Protein AF-A0A3D2S863-F1 (afdb_monomer_lite)

Foldseek 3Di:
DDQVVQKDKDKDKDKDADQPDPQQNPDPWFIKIWIWIKIWGWPDDDQFKTWIKIKTKTKMKTWGWHAPPVRWIKIWIKMDIKIKIKTKMWGHPDNFKTKIKMKIWMKTKIWTDFIDTNNHTDDDVPPTDIDIDIDIDIDIGMGGDDD

Sequence (147 aa):
MGVLEMLSIGVSGSFGNYYEDPLYVGKSGSIYYSAAGDVRFYLANYPYFNWYVGGLLGLSTLSLSNDDDKGRAVEILYRGPYMGITNGLHWYFSSSFGVNFALVFSNMQFRLDNYTIDGDIQSTPGLSSSVNGMGVHVRFGVSYKLY

Secondary structure (DSSP, 8-state):
--GGGGEEEEEEEEEEE--S-TTTTTSTT-EEEEEEEEEEEEEEEETTEEEEEEEEEEEEEEEEEEE-TTS-EEEEEEEEEEEEEEEEEEEESSSSEEEEEEEEEEEEEEEEEEEEETTEEPP-TT---EEEEEEEEEEEEEEE---

Radius of gyration: 19.32 Å; chains: 1; bounding box: 39×25×58 Å

pLDDT: mean 86.69, std 11.96, range [49.88, 97.94]

Structure (mmCIF, N/CA/C/O backbone):
data_AF-A0A3D2S863-F1
#
_entry.id   AF-A0A3D2S863-F1
#
loop_
_atom_site.group_PDB
_atom_site.id
_atom_site.type_symbol
_atom_site.label_atom_id
_atom_site.label_alt_id
_atom_site.label_comp_id
_atom_site.label_asym_id
_atom_site.label_entity_id
_atom_site.label_seq_id
_atom_site.pdbx_PDB_ins_code
_atom_site.Cartn_x
_atom_site.Cartn_y
_atom_site.Cartn_z
_atom_site.occupancy
_atom_site.B_iso_or_equiv
_atom_site.auth_seq_id
_atom_site.auth_comp_id
_atom_site.auth_asym_id
_atom_site.auth_atom_id
_atom_site.pdbx_PDB_model_num
ATOM 1 N N . MET A 1 1 ? -12.484 7.269 28.392 1.00 59.19 1 MET A N 1
ATOM 2 C CA . MET A 1 1 ? -11.756 6.878 27.177 1.00 59.19 1 MET A CA 1
ATOM 3 C C . MET A 1 1 ? -10.853 8.036 26.795 1.00 59.19 1 MET A C 1
ATOM 5 O O . MET A 1 1 ? -11.364 9.133 26.592 1.00 59.19 1 MET A O 1
ATOM 9 N N . GLY A 1 2 ? -9.539 7.854 26.858 1.00 74.62 2 GLY A N 1
ATOM 10 C CA . GLY A 1 2 ? -8.566 8.911 26.562 1.00 74.62 2 GLY A CA 1
ATOM 11 C C . GLY A 1 2 ? -8.335 9.067 25.058 1.00 74.62 2 GLY A C 1
ATOM 12 O O . GLY A 1 2 ? -8.459 8.101 24.315 1.00 74.62 2 GLY A O 1
ATOM 13 N N . VAL A 1 3 ? -7.941 10.260 24.596 1.00 74.19 3 VAL A N 1
ATOM 14 C CA . VAL A 1 3 ? -7.611 10.509 23.172 1.00 74.19 3 VAL A CA 1
ATOM 15 C C . VAL A 1 3 ? -6.505 9.568 22.670 1.00 74.19 3 VAL A C 1
ATOM 17 O O . VAL A 1 3 ? -6.534 9.124 21.527 1.00 74.19 3 VAL A O 1
ATOM 20 N N . LEU A 1 4 ? -5.559 9.201 23.540 1.00 80.44 4 LEU A N 1
ATOM 21 C CA . LEU A 1 4 ? -4.485 8.260 23.209 1.00 80.44 4 LEU A CA 1
ATOM 22 C C . LEU A 1 4 ? -4.988 6.827 22.969 1.00 80.44 4 LEU A C 1
ATOM 24 O O . LEU A 1 4 ? -4.391 6.110 22.178 1.00 80.44 4 LEU A O 1
ATOM 28 N N . GLU A 1 5 ? -6.110 6.424 23.573 1.00 84.25 5 GLU A N 1
ATOM 29 C CA . GLU A 1 5 ? -6.737 5.109 23.335 1.00 84.25 5 GLU A CA 1
ATOM 30 C C . GLU A 1 5 ? -7.438 5.040 21.967 1.00 84.25 5 GLU A C 1
ATOM 32 O O . GLU A 1 5 ? -7.866 3.972 21.526 1.00 84.25 5 GLU A O 1
ATOM 37 N N . MET A 1 6 ? -7.582 6.186 21.296 1.00 91.00 6 MET A N 1
ATOM 38 C CA . MET A 1 6 ? -8.148 6.305 19.954 1.00 91.00 6 MET A CA 1
ATOM 39 C C . MET A 1 6 ? -7.074 6.398 18.870 1.00 91.00 6 MET A C 1
ATOM 41 O O . MET A 1 6 ? -7.423 6.367 17.694 1.00 91.00 6 MET A O 1
ATOM 45 N N . LEU A 1 7 ? -5.790 6.486 19.226 1.00 94.06 7 LEU A N 1
ATOM 46 C CA . LEU A 1 7 ? -4.693 6.558 18.267 1.00 94.06 7 LEU A CA 1
ATOM 47 C C . LEU A 1 7 ? -3.990 5.202 18.153 1.00 94.06 7 LEU A C 1
ATOM 49 O O . LEU A 1 7 ? -3.669 4.562 19.150 1.00 94.06 7 LEU A O 1
ATOM 53 N N . SER A 1 8 ? -3.711 4.773 16.927 1.00 93.88 8 SER A N 1
ATOM 54 C CA . SER A 1 8 ? -2.896 3.593 16.645 1.00 93.88 8 SER A CA 1
ATOM 55 C C . SER A 1 8 ? -1.907 3.899 15.534 1.00 93.88 8 SER A C 1
ATOM 57 O O . SER A 1 8 ? -2.218 4.621 14.591 1.00 93.88 8 SER A O 1
ATOM 59 N N . ILE A 1 9 ? -0.701 3.356 15.669 1.00 95.19 9 ILE A N 1
ATOM 60 C CA . ILE A 1 9 ? 0.353 3.438 14.665 1.00 95.19 9 ILE A CA 1
ATOM 61 C C . ILE A 1 9 ? 0.724 2.007 14.292 1.00 95.19 9 ILE A C 1
ATOM 63 O O . ILE A 1 9 ? 0.801 1.132 15.156 1.00 95.19 9 ILE A O 1
ATOM 67 N N . GLY A 1 10 ? 0.942 1.766 13.010 1.00 93.69 10 GLY A N 1
ATOM 68 C CA . GLY A 1 10 ? 1.345 0.475 12.488 1.00 93.69 10 GLY A CA 1
ATOM 69 C C . GLY A 1 10 ? 2.081 0.601 11.166 1.00 93.69 10 GLY A C 1
ATOM 70 O O . GLY A 1 10 ? 2.477 1.684 10.734 1.00 93.69 10 GLY A O 1
ATOM 71 N N . VAL A 1 11 ? 2.249 -0.544 10.521 1.00 94.19 11 VAL A N 1
ATOM 72 C CA . VAL A 1 11 ? 2.818 -0.660 9.182 1.00 94.19 11 VAL A CA 1
ATOM 73 C C . VAL A 1 11 ? 1.824 -1.383 8.287 1.00 94.19 11 VAL A C 1
ATOM 75 O O . VAL A 1 11 ? 1.070 -2.249 8.733 1.00 94.19 11 VAL A O 1
ATOM 78 N N . SER A 1 12 ? 1.810 -1.012 7.018 1.00 91.94 12 SER A N 1
ATOM 79 C CA . SER A 1 12 ? 0.983 -1.619 5.988 1.00 91.94 12 SER A CA 1
ATOM 80 C C . SER A 1 12 ? 1.850 -1.980 4.792 1.00 91.94 12 SER A C 1
ATOM 82 O O . SER A 1 12 ? 2.746 -1.224 4.417 1.00 91.94 12 SER A O 1
ATOM 84 N N . GLY A 1 13 ? 1.586 -3.149 4.219 1.00 90.94 13 GLY A N 1
ATOM 85 C CA . GLY A 1 13 ? 2.202 -3.614 2.986 1.00 90.94 13 GLY A CA 1
ATOM 86 C C . GLY A 1 13 ? 1.115 -3.997 1.994 1.00 90.94 13 GLY A C 1
ATOM 87 O O . GLY A 1 13 ? 0.101 -4.574 2.393 1.00 90.94 13 GLY A O 1
ATOM 88 N N . SER A 1 14 ? 1.318 -3.667 0.723 1.00 87.69 14 SER A N 1
ATOM 89 C CA . SER A 1 14 ? 0.433 -4.078 -0.368 1.00 87.69 14 SER A CA 1
ATOM 90 C C . SER A 1 14 ? 1.261 -4.684 -1.491 1.00 87.69 14 SER A C 1
ATOM 92 O O . SER A 1 14 ? 2.370 -4.232 -1.759 1.00 87.69 14 SER A O 1
ATOM 94 N N . PHE A 1 15 ? 0.717 -5.699 -2.150 1.00 88.50 15 PHE A N 1
ATOM 95 C CA . PHE A 1 15 ? 1.305 -6.337 -3.321 1.00 88.50 15 PHE A CA 1
ATOM 96 C C . PHE A 1 15 ? 0.185 -6.650 -4.311 1.00 88.50 15 PHE A C 1
ATOM 98 O O . PHE A 1 15 ? -0.920 -7.004 -3.896 1.00 88.50 15 PHE A O 1
ATOM 105 N N . GLY A 1 16 ? 0.454 -6.523 -5.603 1.00 84.12 16 GLY A N 1
ATOM 106 C CA . GLY A 1 16 ? -0.517 -6.822 -6.646 1.00 84.12 16 GLY A CA 1
ATOM 107 C C . GLY A 1 16 ? 0.108 -6.826 -8.030 1.00 84.12 16 GLY A C 1
ATOM 108 O O . GLY A 1 16 ? 1.317 -6.675 -8.178 1.00 84.12 16 GLY A O 1
ATOM 109 N N . ASN A 1 17 ? -0.738 -6.977 -9.042 1.00 80.06 17 ASN A N 1
ATOM 110 C CA . ASN A 1 17 ? -0.338 -6.929 -10.443 1.00 80.06 17 ASN A CA 1
ATOM 111 C C . ASN A 1 17 ? -0.947 -5.696 -11.119 1.00 80.06 17 ASN A C 1
ATOM 113 O O . ASN A 1 17 ? -2.037 -5.253 -10.747 1.00 80.06 17 ASN A O 1
ATOM 117 N N . TYR A 1 18 ? -0.250 -5.165 -12.116 1.00 76.62 18 TYR A N 1
ATOM 118 C CA . TYR A 1 18 ? -0.706 -4.053 -12.945 1.00 76.62 18 TYR A CA 1
ATOM 119 C C . TYR A 1 18 ? -1.272 -4.578 -14.273 1.00 76.62 18 TYR A C 1
ATOM 121 O O . TYR A 1 18 ? -0.598 -5.329 -14.974 1.00 76.62 18 TYR A O 1
ATOM 129 N N . TYR A 1 19 ? -2.509 -4.187 -14.609 1.00 70.75 19 TYR A N 1
ATOM 130 C CA . TYR A 1 19 ? -3.266 -4.728 -15.752 1.00 70.75 19 TYR A CA 1
ATOM 131 C C . TYR A 1 19 ? -3.841 -3.658 -16.697 1.00 70.75 19 TYR A C 1
ATOM 133 O O . TYR A 1 19 ? -4.713 -3.968 -17.503 1.00 70.75 19 TYR A O 1
ATOM 141 N N . GLU A 1 20 ? -3.443 -2.390 -16.588 1.00 65.25 20 GLU A N 1
ATOM 142 C CA . GLU A 1 20 ? -4.103 -1.337 -17.379 1.00 65.25 20 GLU A CA 1
ATOM 143 C C . GLU A 1 20 ? -3.626 -1.273 -18.836 1.00 65.25 20 GLU A C 1
ATOM 145 O O . GLU A 1 20 ? -4.378 -0.813 -19.691 1.00 65.25 20 GLU A O 1
ATOM 150 N N . ASP A 1 21 ? -2.413 -1.744 -19.139 1.00 65.12 21 ASP A N 1
ATOM 151 C CA . ASP A 1 21 ? -1.846 -1.640 -20.484 1.00 65.12 21 ASP A CA 1
ATOM 152 C C . ASP A 1 21 ? -1.784 -3.016 -21.180 1.00 65.12 21 ASP A C 1
ATOM 154 O O . ASP A 1 21 ? -1.016 -3.879 -20.747 1.00 65.12 21 ASP A O 1
ATOM 158 N N . PRO A 1 22 ? -2.548 -3.231 -22.274 1.00 63.88 22 PRO A N 1
ATOM 159 C CA . PRO A 1 22 ? -2.566 -4.472 -23.048 1.00 63.88 22 PRO A CA 1
ATOM 160 C C . PRO A 1 22 ? -1.189 -4.979 -23.482 1.00 63.88 22 PRO A C 1
ATOM 162 O O . P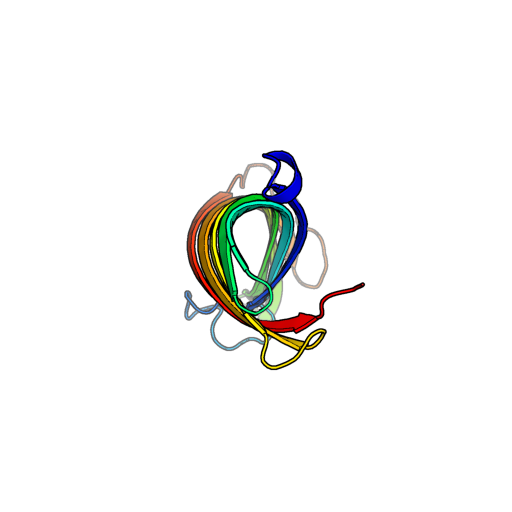RO A 1 22 ? -1.015 -6.188 -23.614 1.00 63.88 22 PRO A O 1
ATOM 165 N N . LEU A 1 23 ? -0.211 -4.085 -23.680 1.00 60.59 23 LEU A N 1
ATOM 166 C CA . LEU A 1 23 ? 1.169 -4.459 -24.013 1.00 60.59 23 LEU A CA 1
ATOM 167 C C . LEU A 1 23 ? 1.846 -5.249 -22.885 1.00 60.59 23 LEU A C 1
ATOM 169 O O . LEU A 1 23 ? 2.776 -6.012 -23.133 1.00 60.59 23 LEU A O 1
ATOM 173 N N . TYR A 1 24 ? 1.357 -5.080 -21.659 1.00 58.16 24 TYR A N 1
ATOM 174 C CA . TYR A 1 24 ? 1.876 -5.678 -20.435 1.00 58.16 24 TYR A CA 1
ATOM 175 C C . TYR A 1 24 ? 0.868 -6.648 -19.778 1.00 58.16 24 TYR A C 1
ATOM 177 O O . TYR A 1 24 ? 1.229 -7.395 -18.868 1.00 58.16 24 TYR A O 1
ATOM 185 N N . VAL A 1 25 ? -0.387 -6.686 -20.250 1.00 51.56 25 VAL A N 1
ATOM 186 C CA . VAL A 1 25 ? -1.455 -7.603 -19.811 1.00 51.56 25 VAL A CA 1
ATOM 187 C C . VAL A 1 25 ? -1.265 -8.957 -20.491 1.00 51.56 25 VAL A C 1
ATOM 189 O O . VAL A 1 25 ? -1.782 -9.220 -21.571 1.00 51.56 25 VAL A O 1
ATOM 192 N N . GLY A 1 26 ? -0.499 -9.839 -19.856 1.00 49.88 26 GLY A N 1
ATOM 193 C CA . GLY A 1 26 ? -0.344 -11.223 -20.323 1.00 49.88 26 GLY A CA 1
ATOM 194 C C . GLY A 1 26 ? 1.033 -11.823 -20.078 1.00 49.88 26 GLY A C 1
ATOM 195 O O . GLY A 1 26 ? 1.171 -13.043 -20.096 1.00 49.88 26 GLY A O 1
ATOM 196 N N . LYS A 1 27 ? 2.036 -10.992 -19.783 1.00 55.38 27 LYS A N 1
ATOM 197 C CA . LYS A 1 27 ? 3.348 -11.450 -19.320 1.00 55.38 27 LYS A CA 1
ATOM 198 C C . LYS A 1 27 ? 3.389 -11.329 -17.801 1.00 55.38 27 LYS A C 1
ATOM 200 O O . LYS A 1 27 ? 3.041 -10.290 -17.253 1.00 55.38 27 LYS A O 1
ATOM 205 N N . SER A 1 28 ? 3.774 -12.404 -17.121 1.00 54.72 28 SER A N 1
ATOM 206 C CA . SER A 1 28 ? 3.703 -12.611 -15.664 1.00 54.72 28 SER A CA 1
ATOM 207 C C . SER A 1 28 ? 4.502 -11.629 -14.774 1.00 54.72 28 SER A C 1
ATOM 209 O O . SER A 1 28 ? 4.808 -11.986 -13.640 1.00 54.72 28 SER A O 1
ATOM 211 N N . GLY A 1 29 ? 4.889 -10.439 -15.249 1.00 61.38 29 GLY A N 1
ATOM 212 C CA . GLY A 1 29 ? 5.924 -9.609 -14.617 1.00 61.38 29 GLY A CA 1
ATOM 213 C C . GLY A 1 29 ? 5.515 -8.214 -14.138 1.00 61.38 29 GLY A C 1
ATOM 214 O O . GLY A 1 29 ? 6.272 -7.606 -13.387 1.00 61.38 29 GLY A O 1
ATOM 215 N N . SER A 1 30 ? 4.335 -7.698 -14.498 1.00 80.00 30 SER A N 1
ATOM 216 C CA . SER A 1 30 ? 3.947 -6.345 -14.073 1.00 80.00 30 SER A CA 1
ATOM 217 C C . SER A 1 30 ? 3.428 -6.332 -12.634 1.00 80.00 30 SER A C 1
ATOM 219 O O . SER A 1 30 ? 2.252 -6.598 -12.380 1.00 80.00 30 SER A O 1
ATOM 221 N N . ILE A 1 31 ? 4.318 -6.036 -11.690 1.00 87.25 31 ILE A N 1
ATOM 222 C CA . ILE A 1 31 ? 4.112 -6.174 -10.247 1.00 87.25 31 ILE A CA 1
ATOM 223 C C . ILE A 1 31 ? 4.111 -4.805 -9.572 1.00 87.25 31 ILE A C 1
ATOM 225 O O . ILE A 1 31 ? 4.990 -3.971 -9.780 1.00 87.25 31 ILE A O 1
ATOM 229 N N . TYR A 1 32 ? 3.155 -4.613 -8.674 1.00 87.94 32 TYR A N 1
ATOM 230 C CA . TYR A 1 32 ? 3.083 -3.485 -7.761 1.00 87.94 32 TYR A CA 1
ATOM 231 C C . TYR A 1 32 ? 3.381 -3.939 -6.332 1.00 87.94 32 TYR A C 1
ATOM 233 O O . TYR A 1 32 ? 2.858 -4.951 -5.864 1.00 87.94 32 TYR A O 1
ATOM 241 N N . TYR A 1 33 ? 4.169 -3.148 -5.613 1.00 91.44 33 TYR A N 1
ATOM 242 C CA . TYR A 1 33 ? 4.404 -3.308 -4.184 1.00 91.44 33 TYR A CA 1
ATOM 243 C C . TYR A 1 33 ? 4.419 -1.950 -3.482 1.00 91.44 33 TYR A C 1
ATOM 245 O O . TYR A 1 33 ? 4.942 -0.971 -4.012 1.00 91.44 33 TYR A O 1
ATOM 253 N N . SER A 1 34 ? 3.907 -1.882 -2.257 1.00 93.38 34 SER A N 1
ATOM 254 C CA . SER A 1 34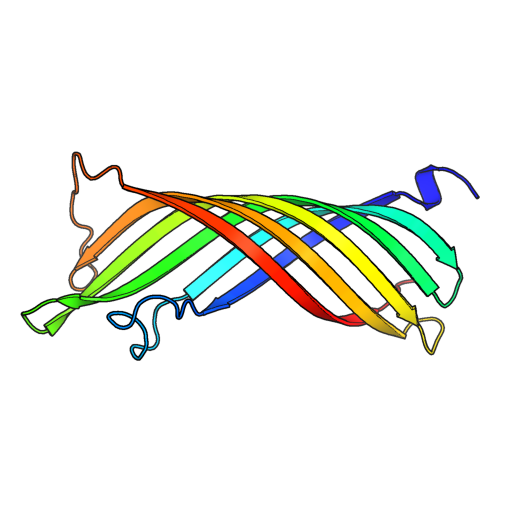 ? 4.080 -0.721 -1.385 1.00 93.38 34 SER A CA 1
ATOM 255 C C . SER A 1 34 ? 4.275 -1.110 0.070 1.00 93.38 34 SER A C 1
ATOM 257 O O . SER A 1 34 ? 3.767 -2.127 0.540 1.00 93.38 34 SER A O 1
ATOM 259 N N . ALA A 1 35 ? 5.007 -0.260 0.785 1.00 95.62 35 ALA A N 1
ATOM 260 C CA . ALA A 1 35 ? 5.176 -0.318 2.227 1.00 95.62 35 ALA A CA 1
ATOM 261 C C . ALA A 1 35 ? 4.985 1.082 2.805 1.00 95.62 35 ALA A C 1
ATOM 263 O O . ALA A 1 35 ? 5.617 2.036 2.348 1.00 95.62 35 ALA A O 1
ATOM 264 N N . ALA A 1 36 ? 4.125 1.210 3.810 1.00 96.56 36 ALA A N 1
ATOM 265 C CA . ALA A 1 36 ? 3.783 2.493 4.403 1.00 96.56 36 ALA A CA 1
ATOM 266 C C . ALA A 1 36 ? 3.556 2.394 5.908 1.00 96.56 36 ALA A C 1
ATOM 268 O O . ALA A 1 36 ? 2.962 1.430 6.395 1.00 96.56 36 ALA A O 1
ATOM 269 N N . GLY A 1 37 ? 3.980 3.428 6.630 1.00 97.31 37 GLY A N 1
ATOM 270 C CA . GLY A 1 37 ? 3.499 3.682 7.980 1.00 97.31 37 GLY A CA 1
ATOM 271 C C . GLY A 1 37 ? 2.009 4.014 7.934 1.00 97.31 37 GLY A C 1
ATOM 272 O O . GLY A 1 37 ? 1.549 4.690 7.013 1.00 97.31 37 GLY A O 1
ATOM 273 N N . ASP A 1 38 ? 1.263 3.510 8.908 1.00 96.38 38 ASP A N 1
ATOM 274 C CA . ASP A 1 38 ? -0.189 3.630 9.005 1.00 96.38 38 ASP A CA 1
ATOM 275 C C . ASP A 1 38 ? -0.541 4.264 10.348 1.00 96.38 38 ASP A C 1
ATOM 277 O O . ASP A 1 38 ? -0.251 3.695 11.399 1.00 96.38 38 ASP A O 1
ATOM 281 N N . VAL A 1 39 ? -1.131 5.456 10.318 1.00 97.12 39 VAL A N 1
ATOM 282 C CA . VAL A 1 39 ? -1.620 6.148 11.513 1.00 97.12 39 VAL A CA 1
ATOM 283 C C . VAL A 1 39 ? -3.136 6.153 11.464 1.00 97.12 39 VAL A C 1
ATOM 285 O O . VAL A 1 39 ? -3.723 6.683 10.524 1.00 97.12 39 VAL A O 1
ATOM 288 N N . ARG A 1 40 ? -3.773 5.595 12.491 1.00 96.62 40 ARG A N 1
ATOM 289 C CA . ARG A 1 40 ? -5.222 5.413 12.582 1.00 96.62 40 ARG A CA 1
ATOM 290 C C . ARG A 1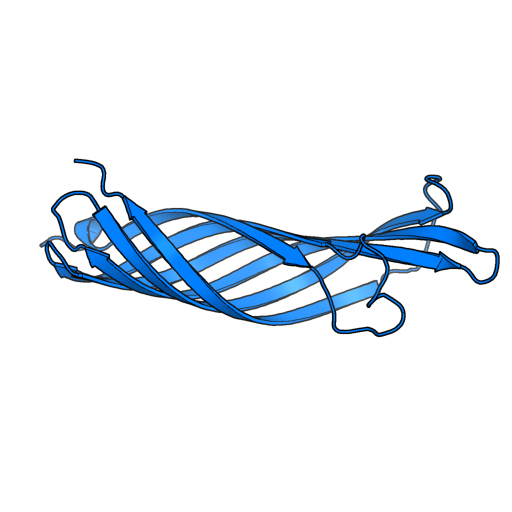 40 ? -5.783 6.160 13.776 1.00 96.62 40 ARG A C 1
ATOM 292 O O . ARG A 1 40 ? -5.243 6.084 14.877 1.00 96.62 40 ARG A O 1
ATOM 299 N N . PHE A 1 41 ? -6.908 6.818 13.552 1.00 97.31 41 PHE A N 1
ATOM 300 C CA . PHE A 1 41 ? -7.741 7.432 14.566 1.00 97.31 41 PHE A CA 1
ATOM 301 C C . PHE A 1 41 ? -9.101 6.731 14.599 1.00 97.31 41 PHE A C 1
ATOM 303 O O . PHE A 1 41 ? -9.825 6.713 13.599 1.00 97.31 41 PHE A O 1
ATOM 310 N N . TYR A 1 42 ? -9.445 6.134 15.737 1.00 96.50 42 TYR A N 1
ATOM 311 C CA . TYR A 1 42 ? -10.697 5.410 15.921 1.00 96.50 42 TYR A CA 1
ATOM 312 C C . TYR A 1 42 ? -11.837 6.370 16.261 1.00 96.50 42 TYR A C 1
ATOM 314 O O . TYR A 1 42 ? -11.899 6.919 17.358 1.00 96.50 42 TYR A O 1
ATOM 322 N N . LEU A 1 43 ? -12.772 6.517 15.324 1.00 96.38 43 LEU A N 1
ATOM 323 C CA . LEU A 1 43 ? -14.027 7.247 15.514 1.00 96.38 43 LEU A CA 1
ATOM 324 C C . LEU A 1 43 ? -14.993 6.473 16.422 1.00 96.38 43 LEU A C 1
ATOM 326 O O . LEU A 1 43 ? -15.756 7.071 17.175 1.00 96.38 43 LEU A O 1
ATOM 330 N N . ALA A 1 44 ? -14.931 5.140 16.373 1.00 95.25 44 ALA A N 1
ATOM 331 C CA . ALA A 1 44 ? -15.592 4.246 17.316 1.00 95.25 44 ALA A CA 1
ATOM 332 C C . ALA A 1 44 ? -14.622 3.130 17.721 1.00 95.25 44 ALA A C 1
ATOM 334 O O . ALA A 1 44 ? -13.988 2.518 16.862 1.00 95.25 44 ALA A O 1
ATOM 335 N N . ASN A 1 45 ? -14.500 2.857 19.020 1.00 94.44 45 ASN A N 1
ATOM 336 C CA . ASN A 1 45 ? -13.598 1.836 19.558 1.00 94.44 45 ASN A CA 1
ATOM 337 C C . ASN A 1 45 ? -14.329 1.021 20.638 1.00 94.44 45 ASN A C 1
ATOM 339 O O . ASN A 1 45 ? -14.203 1.273 21.832 1.00 94.44 45 ASN A O 1
ATOM 343 N N . TYR A 1 46 ? -15.152 0.070 20.205 1.00 93.12 46 TYR A N 1
ATOM 344 C CA . TYR A 1 46 ? -15.899 -0.837 21.075 1.00 93.12 46 TYR A CA 1
ATOM 345 C C . TYR A 1 46 ? -15.234 -2.222 21.117 1.00 93.12 46 TYR A C 1
ATOM 347 O O . TYR A 1 46 ? -14.454 -2.552 20.225 1.00 93.12 46 TYR A O 1
ATOM 355 N N . PRO A 1 47 ? -15.554 -3.081 22.107 1.00 91.56 47 PRO A N 1
ATOM 356 C CA . PRO A 1 47 ? -14.913 -4.392 22.249 1.00 91.56 47 PRO A CA 1
ATOM 357 C C . PRO A 1 47 ? -14.972 -5.279 20.999 1.00 91.56 47 PRO A C 1
ATOM 359 O O . PRO A 1 47 ? -14.002 -5.975 20.714 1.00 91.56 47 PRO A O 1
ATOM 362 N N . TYR A 1 48 ? -16.078 -5.217 20.251 1.00 94.19 48 TYR A N 1
ATOM 363 C CA . TYR A 1 48 ? -16.319 -6.046 19.066 1.00 94.19 48 TYR A CA 1
ATOM 364 C C . TYR A 1 48 ? -16.381 -5.257 17.756 1.00 94.19 48 TYR A C 1
ATOM 366 O O . TYR A 1 48 ? -16.561 -5.845 16.693 1.00 94.19 48 TYR A O 1
ATOM 374 N N . PHE A 1 49 ? -16.246 -3.933 17.806 1.00 96.12 49 PHE A N 1
ATOM 375 C CA . PHE A 1 49 ? -16.383 -3.089 16.627 1.00 96.12 49 PHE A CA 1
ATOM 376 C C . PHE A 1 49 ? -15.492 -1.860 16.727 1.00 96.12 49 PHE A C 1
ATOM 378 O O . PHE A 1 49 ? -15.599 -1.074 17.669 1.00 96.12 49 PHE A O 1
ATOM 385 N N . ASN A 1 50 ? -14.671 -1.653 15.707 1.00 96.06 50 ASN A N 1
ATOM 386 C CA . ASN A 1 50 ? -13.808 -0.492 15.597 1.00 96.06 50 ASN A CA 1
ATOM 387 C C . ASN A 1 50 ? -14.019 0.172 14.245 1.00 96.06 50 ASN A C 1
ATOM 389 O O . ASN A 1 50 ? -13.823 -0.467 13.219 1.00 96.06 50 ASN A O 1
ATOM 393 N N . TRP A 1 51 ? -14.332 1.461 14.240 1.00 97.50 51 TRP A N 1
ATOM 394 C CA . TRP A 1 51 ? -14.331 2.284 13.036 1.00 97.50 51 TRP A CA 1
ATOM 395 C C . TRP A 1 51 ? -13.202 3.294 13.122 1.00 97.50 51 TRP A C 1
ATOM 397 O O . TRP A 1 51 ? -13.060 3.974 14.139 1.00 97.50 51 TRP A O 1
ATOM 407 N N . TYR A 1 52 ? -12.400 3.391 12.068 1.00 97.50 52 TYR A N 1
ATOM 408 C CA . TYR A 1 52 ? -11.253 4.278 12.022 1.00 97.50 52 TYR A CA 1
ATOM 409 C C . TYR A 1 52 ? -11.129 5.014 10.694 1.00 97.50 52 TYR A C 1
ATOM 411 O O . TYR A 1 52 ? -11.530 4.538 9.629 1.00 97.50 52 TYR A O 1
ATOM 419 N N . VAL A 1 53 ? -10.494 6.175 10.782 1.00 97.94 53 VAL A N 1
ATOM 420 C CA . VAL A 1 53 ? -9.886 6.877 9.655 1.00 97.94 53 VAL A CA 1
ATOM 421 C C . VAL A 1 53 ? -8.380 6.884 9.849 1.00 97.94 53 VAL A C 1
ATOM 423 O O . VAL A 1 53 ? -7.906 6.834 10.979 1.00 97.94 53 VAL A O 1
ATOM 426 N N . GLY A 1 54 ? -7.607 6.916 8.775 1.00 96.88 54 GLY A N 1
ATOM 427 C CA . 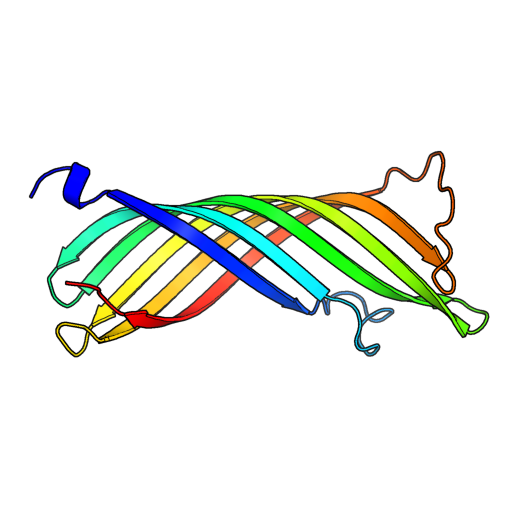GLY A 1 54 ? -6.157 6.899 8.899 1.00 96.88 54 GLY A CA 1
ATOM 428 C C . GLY A 1 54 ? -5.427 7.487 7.711 1.00 96.88 54 GLY A C 1
ATOM 429 O O . GLY A 1 54 ? -6.001 7.661 6.637 1.00 96.88 54 GLY A O 1
ATOM 430 N N . GLY A 1 55 ? -4.155 7.789 7.927 1.00 97.12 55 GLY A N 1
ATOM 431 C CA . GLY A 1 55 ? -3.211 8.219 6.909 1.00 97.12 55 GLY A CA 1
ATOM 432 C C . GLY A 1 55 ? -2.155 7.147 6.675 1.00 97.12 55 GLY A C 1
ATOM 433 O O . GLY A 1 55 ? -1.697 6.501 7.616 1.00 97.12 55 GLY A O 1
ATOM 434 N N . LEU A 1 56 ? -1.764 6.982 5.418 1.00 97.06 56 LEU A N 1
ATOM 435 C CA . LEU A 1 56 ? -0.672 6.127 4.984 1.00 97.06 56 LEU A CA 1
ATOM 436 C C . LEU A 1 56 ? 0.421 7.002 4.377 1.00 97.06 56 LEU A C 1
ATOM 438 O O . LEU A 1 56 ? 0.127 7.849 3.531 1.00 97.06 56 LEU A O 1
ATOM 442 N N . LEU A 1 57 ? 1.668 6.773 4.772 1.00 97.25 57 LEU A N 1
ATOM 443 C CA . LEU A 1 57 ? 2.833 7.424 4.177 1.00 97.25 57 LEU A CA 1
ATOM 444 C C . LEU A 1 57 ? 3.966 6.413 4.032 1.00 97.25 57 LEU A C 1
ATOM 446 O O . LEU A 1 57 ? 4.322 5.727 4.991 1.00 97.25 57 LEU A O 1
ATOM 450 N N . GLY A 1 58 ? 4.532 6.309 2.837 1.00 96.56 58 GLY A N 1
ATOM 451 C CA . GLY A 1 58 ? 5.518 5.285 2.548 1.00 96.56 58 GLY A CA 1
ATOM 452 C C . GLY A 1 58 ? 6.128 5.371 1.164 1.00 96.56 58 GLY A C 1
ATOM 453 O O . GLY A 1 58 ? 6.221 6.440 0.563 1.00 96.56 58 GLY A O 1
ATOM 454 N N . LEU A 1 59 ? 6.540 4.210 0.670 1.00 95.69 59 LEU A N 1
ATOM 455 C CA . LEU A 1 59 ? 7.155 4.024 -0.633 1.00 95.69 59 LEU A CA 1
ATOM 456 C C . LEU A 1 59 ? 6.372 2.985 -1.430 1.00 95.69 59 LEU A C 1
ATOM 458 O O . LEU A 1 59 ? 5.783 2.054 -0.878 1.00 95.69 59 LEU A O 1
ATOM 462 N N . SER A 1 60 ? 6.397 3.147 -2.742 1.00 94.56 60 SER A N 1
ATOM 463 C CA . SER A 1 60 ? 5.826 2.216 -3.703 1.00 94.56 60 SER A CA 1
ATOM 464 C C . SER A 1 60 ? 6.821 1.915 -4.811 1.00 94.56 60 SER A C 1
ATOM 466 O O . SER A 1 60 ? 7.654 2.753 -5.166 1.00 94.56 60 SER A O 1
ATOM 468 N N . THR A 1 61 ? 6.701 0.710 -5.346 1.00 92.56 61 THR A N 1
ATOM 469 C CA . THR A 1 61 ? 7.479 0.175 -6.452 1.00 92.56 61 THR A CA 1
ATOM 470 C C . THR A 1 61 ? 6.508 -0.397 -7.473 1.00 92.56 61 THR A C 1
ATOM 472 O O . THR A 1 61 ? 5.586 -1.130 -7.113 1.00 92.56 61 THR A O 1
ATOM 475 N N . LEU A 1 62 ? 6.729 -0.075 -8.739 1.00 90.56 62 LEU A N 1
ATOM 476 C CA . LEU A 1 62 ? 6.037 -0.658 -9.878 1.00 90.56 62 LEU A CA 1
ATOM 477 C C . LEU A 1 62 ? 7.106 -1.226 -10.809 1.00 90.56 62 LEU A C 1
ATOM 479 O O . LEU A 1 62 ? 7.940 -0.473 -11.301 1.00 90.56 62 LEU A O 1
ATOM 483 N N . SER A 1 63 ? 7.103 -2.536 -11.016 1.00 89.44 63 SER A N 1
ATOM 484 C CA . SER A 1 63 ? 7.885 -3.179 -12.069 1.00 89.44 63 SER A CA 1
ATOM 485 C C . SER A 1 63 ? 6.953 -3.481 -13.233 1.00 89.44 63 SER A C 1
ATOM 487 O O . SER A 1 63 ? 5.851 -3.984 -13.021 1.00 89.44 63 SER A O 1
ATOM 489 N N . LEU A 1 64 ? 7.368 -3.129 -14.445 1.00 87.75 64 LEU A N 1
ATOM 490 C CA . LEU A 1 64 ? 6.701 -3.486 -15.690 1.00 87.75 64 LEU A CA 1
ATOM 491 C C . LEU A 1 64 ? 7.646 -4.379 -16.482 1.00 87.75 64 LEU A C 1
ATOM 493 O O . LEU A 1 64 ? 8.782 -3.985 -16.740 1.00 87.75 64 LEU A O 1
ATOM 497 N N . SER A 1 65 ? 7.180 -5.551 -16.900 1.00 86.62 65 SER A N 1
ATOM 498 C CA . SER A 1 65 ? 7.976 -6.459 -17.730 1.00 86.62 65 SER A CA 1
ATOM 499 C C . SER A 1 65 ? 7.329 -6.648 -19.094 1.00 86.62 65 SER A C 1
ATOM 501 O O . SER A 1 65 ? 6.125 -6.897 -19.183 1.00 86.62 65 SER A O 1
ATOM 503 N N . ASN A 1 66 ? 8.123 -6.562 -20.156 1.00 84.69 66 ASN A N 1
ATOM 504 C CA . ASN A 1 66 ? 7.699 -6.859 -21.523 1.00 84.69 66 ASN A CA 1
ATOM 505 C C . ASN A 1 66 ? 8.846 -7.501 -22.315 1.00 84.69 66 ASN A C 1
AT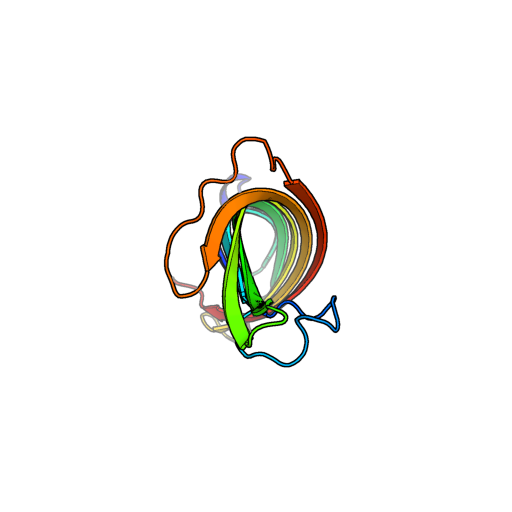OM 507 O O . ASN A 1 66 ? 9.940 -7.632 -21.787 1.00 84.69 66 ASN A O 1
ATOM 511 N N . ASP A 1 67 ? 8.607 -7.863 -23.574 1.00 84.81 67 ASP A N 1
ATOM 512 C CA . ASP A 1 67 ? 9.677 -8.147 -24.526 1.00 84.81 67 ASP A CA 1
ATOM 513 C C . ASP A 1 67 ? 9.682 -7.049 -25.586 1.00 84.81 67 ASP A C 1
ATOM 515 O O . ASP A 1 67 ? 8.619 -6.535 -25.945 1.00 84.81 67 ASP A O 1
ATOM 519 N N . ASP A 1 68 ? 10.860 -6.684 -26.081 1.00 82.81 68 ASP A N 1
ATOM 520 C CA . ASP A 1 68 ? 10.975 -5.752 -27.201 1.00 82.81 68 ASP A CA 1
ATOM 521 C C . ASP A 1 68 ? 10.624 -6.411 -28.551 1.00 82.81 68 ASP A C 1
ATOM 523 O O . ASP A 1 68 ? 10.370 -7.614 -28.640 1.00 82.81 68 ASP A O 1
ATOM 527 N N . ASP A 1 69 ? 10.671 -5.635 -29.638 1.00 81.19 69 ASP A N 1
ATOM 528 C CA . ASP A 1 69 ? 10.404 -6.122 -31.004 1.00 81.19 69 ASP A CA 1
ATOM 529 C C . ASP A 1 69 ? 11.350 -7.252 -31.464 1.00 81.19 69 ASP A C 1
ATOM 531 O O . ASP A 1 69 ? 11.110 -7.898 -32.485 1.00 81.19 69 ASP A O 1
ATOM 535 N N . LYS A 1 70 ? 12.447 -7.491 -30.736 1.00 85.56 70 LYS A N 1
ATOM 536 C CA . LYS A 1 70 ? 13.428 -8.553 -30.992 1.00 85.56 70 LYS A CA 1
ATOM 537 C C . LYS A 1 70 ? 13.266 -9.745 -30.042 1.00 85.56 70 LYS A C 1
ATOM 539 O O . LYS A 1 70 ? 14.067 -10.674 -30.123 1.00 85.56 70 LYS A O 1
ATOM 544 N N . GLY A 1 71 ? 12.255 -9.736 -29.172 1.00 83.12 71 GLY A N 1
ATOM 545 C CA . GLY A 1 71 ? 11.996 -10.787 -28.190 1.00 83.12 71 GLY A CA 1
ATOM 546 C C . GLY A 1 71 ? 12.938 -10.771 -26.984 1.00 83.12 71 GLY A C 1
ATOM 547 O O . GLY A 1 71 ? 13.053 -11.790 -26.308 1.00 83.12 71 GLY A O 1
ATOM 548 N N . ARG A 1 72 ? 13.639 -9.661 -26.729 1.00 85.38 72 ARG A N 1
ATOM 549 C CA . ARG A 1 72 ? 14.509 -9.492 -25.554 1.00 85.38 72 ARG A CA 1
ATOM 550 C C . ARG A 1 72 ? 13.689 -9.079 -24.350 1.00 85.38 72 ARG A C 1
ATOM 552 O O . ARG A 1 72 ? 12.815 -8.227 -24.496 1.00 85.38 72 ARG A O 1
ATOM 559 N N . ALA A 1 73 ? 14.009 -9.616 -23.179 1.00 86.44 73 ALA A N 1
ATOM 560 C CA . ALA A 1 73 ? 13.284 -9.301 -21.955 1.00 86.44 73 ALA A CA 1
ATOM 561 C C . ALA A 1 73 ? 13.591 -7.863 -21.523 1.00 86.44 73 ALA A C 1
ATOM 563 O O . ALA A 1 73 ? 14.749 -7.479 -21.381 1.00 86.44 73 ALA A O 1
ATOM 564 N N . VAL A 1 74 ? 12.558 -7.067 -21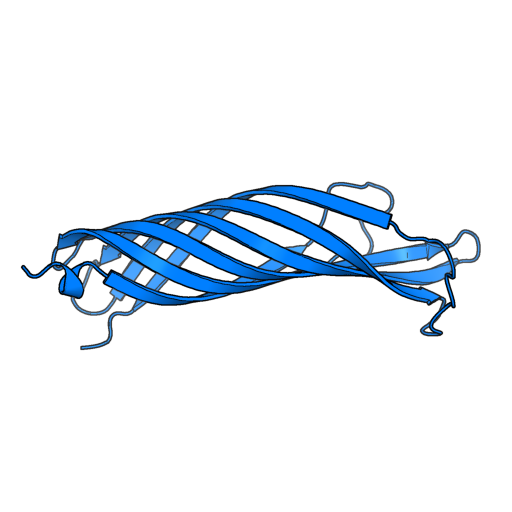.295 1.00 87.00 74 VAL A N 1
ATOM 565 C CA . VAL A 1 74 ? 12.634 -5.671 -20.871 1.00 87.00 74 VAL A CA 1
ATOM 566 C C . VAL A 1 74 ? 11.972 -5.535 -19.509 1.00 87.00 74 VAL A C 1
ATOM 568 O O . VAL A 1 74 ? 10.810 -5.907 -19.348 1.00 87.00 74 VAL A O 1
ATOM 571 N N . GLU A 1 75 ? 12.676 -4.951 -18.543 1.00 88.69 75 GLU A N 1
ATOM 572 C CA . GLU A 1 75 ? 12.106 -4.590 -17.245 1.00 88.69 75 GLU A CA 1
ATOM 573 C C . GLU A 1 75 ? 12.246 -3.088 -17.002 1.00 88.69 75 GLU A C 1
ATOM 575 O O . GLU A 1 75 ? 13.313 -2.492 -17.172 1.00 88.69 75 GLU A O 1
ATOM 580 N N . ILE A 1 76 ? 11.146 -2.466 -16.589 1.00 88.50 76 ILE A N 1
ATOM 581 C CA . ILE A 1 76 ? 11.086 -1.054 -16.235 1.00 88.50 76 ILE A CA 1
ATOM 582 C C . ILE A 1 76 ? 10.668 -0.953 -14.778 1.00 88.50 76 ILE A C 1
ATOM 584 O O . ILE A 1 76 ? 9.535 -1.268 -14.417 1.00 88.50 76 ILE A O 1
ATOM 588 N N . LEU A 1 77 ? 11.589 -0.496 -13.938 1.00 90.19 77 LEU A N 1
ATOM 589 C CA . LEU A 1 77 ? 11.365 -0.331 -12.515 1.00 90.19 77 LEU A CA 1
ATOM 590 C C . LEU A 1 77 ? 11.115 1.135 -12.195 1.00 90.19 77 LEU A C 1
ATOM 592 O O . LEU A 1 77 ? 11.972 1.995 -12.408 1.00 90.19 77 LEU A O 1
ATOM 596 N N . TYR A 1 78 ? 9.968 1.402 -11.592 1.00 90.69 78 TYR A N 1
ATOM 597 C CA . TYR A 1 78 ? 9.618 2.695 -11.045 1.00 90.69 78 TYR A CA 1
ATOM 598 C C . TYR A 1 78 ? 9.524 2.640 -9.527 1.00 90.69 78 TYR A C 1
ATOM 600 O O . TYR A 1 78 ? 9.007 1.679 -8.953 1.00 90.69 78 TYR A O 1
ATOM 608 N N . ARG A 1 79 ? 9.961 3.712 -8.867 1.00 92.69 79 ARG A N 1
ATOM 609 C CA . ARG A 1 79 ? 9.845 3.882 -7.417 1.00 92.69 79 ARG A CA 1
ATOM 610 C C . ARG A 1 79 ? 9.401 5.285 -7.061 1.00 92.69 79 ARG A C 1
ATOM 612 O O . ARG A 1 79 ? 9.669 6.242 -7.785 1.00 92.69 79 ARG A O 1
ATOM 619 N N . GLY A 1 80 ? 8.762 5.424 -5.910 1.00 93.69 80 GLY A N 1
ATOM 620 C CA . GLY A 1 80 ? 8.518 6.740 -5.342 1.00 93.69 80 GLY A CA 1
ATOM 621 C C . GLY A 1 80 ? 7.549 6.747 -4.169 1.00 93.69 80 GLY A C 1
ATOM 622 O O . GLY A 1 80 ? 7.178 5.682 -3.664 1.00 93.69 80 GLY A O 1
ATOM 623 N N . PRO A 1 81 ? 7.190 7.943 -3.675 1.00 94.94 81 PRO A N 1
ATOM 624 C CA . PRO A 1 81 ? 6.369 8.079 -2.485 1.00 94.94 81 PRO A CA 1
ATOM 625 C C . PRO A 1 81 ? 4.965 7.507 -2.690 1.00 94.94 81 PRO A C 1
ATOM 627 O O . PRO A 1 81 ? 4.345 7.659 -3.744 1.00 94.94 81 PRO A O 1
ATOM 630 N N . TYR A 1 82 ? 4.470 6.882 -1.628 1.00 94.69 82 TYR A N 1
ATOM 631 C CA . TYR A 1 82 ? 3.109 6.394 -1.483 1.00 94.69 82 TYR A CA 1
ATOM 632 C C . TYR A 1 82 ? 2.415 7.189 -0.382 1.00 94.69 82 TYR A C 1
ATOM 634 O O . TYR A 1 82 ? 2.900 7.248 0.750 1.00 94.69 82 TYR A O 1
ATOM 642 N N . MET A 1 83 ? 1.269 7.777 -0.699 1.00 96.00 83 MET A N 1
ATOM 643 C CA . MET A 1 83 ? 0.421 8.472 0.261 1.00 96.00 83 MET A CA 1
ATOM 644 C C . MET A 1 83 ? -1.000 7.948 0.153 1.00 96.00 83 MET A C 1
ATOM 646 O O . MET A 1 83 ? -1.482 7.675 -0.944 1.00 96.00 83 MET A O 1
ATOM 650 N N . GLY A 1 84 ? -1.708 7.839 1.270 1.00 95.44 84 GLY A N 1
ATOM 651 C CA . GLY A 1 84 ? -3.107 7.445 1.221 1.00 95.44 84 GLY A CA 1
ATOM 652 C C . GLY A 1 84 ? -3.914 7.853 2.433 1.00 95.44 84 GLY A C 1
ATOM 653 O O . GLY A 1 84 ? -3.378 8.137 3.499 1.00 95.44 84 GLY A O 1
ATOM 654 N N . ILE A 1 85 ? -5.227 7.858 2.255 1.00 97.06 85 ILE A N 1
ATOM 655 C CA . ILE A 1 85 ? -6.213 8.025 3.315 1.00 97.06 85 ILE A CA 1
ATOM 656 C C . ILE A 1 85 ? -7.025 6.739 3.376 1.00 97.06 85 ILE A C 1
ATOM 658 O O . ILE A 1 85 ? -7.436 6.197 2.351 1.00 97.06 85 ILE A O 1
ATOM 662 N N . THR A 1 86 ? -7.243 6.239 4.584 1.00 97.12 86 THR A N 1
ATOM 663 C CA . THR A 1 86 ? -8.001 5.018 4.844 1.00 97.12 86 THR A CA 1
ATOM 664 C C . THR A 1 86 ? -9.263 5.343 5.627 1.00 97.12 86 THR A C 1
ATOM 666 O O . THR A 1 86 ? -9.215 6.107 6.586 1.00 97.12 86 THR A O 1
ATOM 669 N N . ASN A 1 87 ? -10.374 4.707 5.269 1.00 97.75 87 ASN A N 1
ATOM 670 C CA . ASN A 1 87 ? -11.548 4.557 6.123 1.00 97.75 87 ASN A CA 1
ATOM 671 C C . ASN A 1 87 ? -11.795 3.059 6.305 1.00 97.75 87 ASN A C 1
ATOM 673 O O . ASN A 1 87 ? -11.909 2.339 5.313 1.00 97.75 87 ASN A O 1
ATOM 677 N N . GLY A 1 88 ? -11.809 2.569 7.540 1.00 97.38 88 GLY A N 1
ATOM 678 C CA . GLY A 1 88 ? -11.854 1.135 7.786 1.00 97.38 88 GLY A CA 1
ATOM 679 C C . GLY A 1 88 ? -12.615 0.738 9.033 1.00 97.38 88 GLY A C 1
ATOM 680 O O . GLY A 1 88 ? -12.820 1.519 9.957 1.00 97.38 88 GLY A O 1
ATOM 681 N N . LEU A 1 89 ? -13.043 -0.513 9.028 1.00 97.44 89 LEU A N 1
ATOM 682 C CA . LEU A 1 89 ? -13.861 -1.154 10.034 1.00 97.44 89 LEU A CA 1
ATOM 683 C C . LEU A 1 89 ? -13.179 -2.459 10.441 1.00 97.44 89 LEU A C 1
ATOM 685 O O . LEU A 1 89 ? -12.769 -3.239 9.580 1.00 97.44 89 LEU A O 1
ATOM 689 N N . HIS A 1 90 ? -13.095 -2.718 11.740 1.00 96.75 90 HIS A N 1
ATOM 690 C CA . HIS A 1 90 ? -12.850 -4.051 12.275 1.00 96.75 90 HIS A CA 1
ATOM 691 C C . HIS A 1 90 ? -14.118 -4.532 12.968 1.00 96.75 90 HIS A C 1
ATOM 693 O O . HIS A 1 90 ? -14.692 -3.808 13.782 1.00 96.75 90 HIS A O 1
ATOM 699 N N . TRP A 1 91 ? -14.526 -5.761 12.680 1.00 97.06 91 TRP A N 1
ATOM 700 C CA . TRP A 1 91 ? -15.604 -6.438 13.386 1.00 97.06 91 TRP A CA 1
ATOM 701 C C . TRP A 1 91 ? -15.067 -7.738 13.970 1.00 97.06 91 TRP A C 1
ATOM 703 O O . TRP A 1 91 ? -14.660 -8.636 13.236 1.00 97.06 91 TRP A O 1
ATOM 713 N N . TYR A 1 92 ? -15.057 -7.832 15.295 1.00 96.44 92 TYR A N 1
ATOM 714 C CA . TYR A 1 92 ? -14.606 -9.008 16.023 1.00 96.44 92 TYR A CA 1
ATOM 715 C C . TYR A 1 92 ? -15.797 -9.881 16.416 1.00 96.44 92 TYR A C 1
ATOM 717 O O . TYR A 1 92 ? -16.754 -9.410 17.026 1.00 96.44 92 TYR A O 1
ATOM 725 N N . PHE A 1 93 ? -15.733 -11.164 16.068 1.00 95.31 93 PHE A N 1
ATOM 726 C CA . PHE A 1 93 ? -16.717 -12.179 16.468 1.00 95.31 93 PHE A CA 1
ATOM 727 C C . PHE A 1 93 ? -16.276 -12.944 17.727 1.00 95.31 93 PHE A C 1
ATOM 729 O O . PHE A 1 93 ? -17.022 -13.761 18.258 1.00 95.31 93 PHE A O 1
ATOM 736 N N . SER A 1 94 ? -15.064 -12.679 18.217 1.00 94.06 94 SER A N 1
ATOM 737 C CA . SER A 1 94 ? -14.556 -13.122 19.518 1.00 94.06 94 SER A CA 1
ATOM 738 C C . SER A 1 94 ? -13.742 -11.998 20.161 1.00 94.06 94 SER A C 1
ATOM 740 O O . SER A 1 94 ? -13.612 -10.921 19.588 1.00 94.06 94 SER A O 1
ATOM 742 N N . SER A 1 95 ? -13.177 -12.234 21.341 1.00 90.19 95 SER A N 1
ATOM 743 C CA . SER A 1 95 ? -12.213 -11.317 21.956 1.00 90.19 95 SER A CA 1
ATOM 744 C C . SER A 1 95 ? -10.994 -11.080 21.041 1.00 90.19 95 SER A C 1
ATOM 746 O O . SER A 1 95 ? -10.552 -9.951 20.845 1.00 90.19 95 SER A O 1
ATOM 748 N N . SER A 1 96 ? -10.467 -12.136 20.420 1.00 93.12 96 SER A N 1
ATOM 749 C CA . SER A 1 96 ? -9.186 -12.065 19.703 1.00 93.12 96 SER A CA 1
ATOM 750 C C . SER A 1 96 ? -9.309 -12.003 18.183 1.00 93.12 96 SER A C 1
ATOM 752 O O . SER A 1 96 ? -8.423 -11.456 17.538 1.00 93.12 96 SER A O 1
ATOM 754 N N . PHE A 1 97 ? -10.371 -12.552 17.596 1.00 96.31 97 PHE A N 1
ATOM 755 C CA . PHE A 1 97 ? -10.501 -12.731 16.147 1.00 96.31 97 PHE A CA 1
ATOM 756 C C . PHE A 1 97 ? -11.660 -11.935 15.560 1.00 96.31 97 PHE A C 1
ATOM 758 O O . PHE A 1 97 ? -12.753 -11.863 16.133 1.00 96.31 97 PHE A O 1
ATOM 765 N N . GLY A 1 98 ? -11.415 -11.382 14.379 1.00 96.38 98 GLY A N 1
ATOM 766 C CA . GLY A 1 98 ? -12.378 -10.610 13.620 1.00 96.38 98 GLY A CA 1
ATOM 767 C C . GLY A 1 98 ? -12.057 -10.562 12.139 1.00 96.38 98 GLY A C 1
ATOM 768 O O . GLY A 1 98 ? -11.116 -11.188 11.657 1.00 96.38 98 GLY A O 1
ATOM 769 N N . VAL A 1 99 ? -12.828 -9.760 11.428 1.00 97.56 99 VAL A N 1
ATOM 770 C CA . VAL A 1 99 ? -12.573 -9.371 10.045 1.00 97.56 99 VAL A CA 1
ATOM 771 C C . VAL A 1 99 ? -12.281 -7.879 9.985 1.00 97.56 99 VAL A C 1
ATOM 773 O O . VAL A 1 99 ? -12.769 -7.110 10.817 1.00 97.56 99 VAL A O 1
ATOM 776 N N . ASN A 1 100 ? -11.496 -7.458 8.999 1.00 96.50 100 ASN A N 1
ATOM 777 C CA . ASN A 1 100 ? -11.391 -6.054 8.629 1.00 96.50 100 ASN A CA 1
ATOM 778 C C . ASN A 1 100 ? -11.908 -5.814 7.222 1.00 96.50 100 ASN A C 1
ATOM 780 O O . ASN A 1 100 ? -11.734 -6.627 6.317 1.00 96.50 100 ASN A O 1
ATOM 784 N N . PHE A 1 101 ? -12.477 -4.632 7.053 1.00 97.44 101 PHE A N 1
ATOM 785 C CA . PHE A 1 101 ? -12.809 -4.053 5.770 1.00 97.44 101 PHE A CA 1
ATOM 786 C C . PHE A 1 101 ? -12.286 -2.621 5.743 1.00 97.44 101 PHE A C 1
ATOM 788 O O . PHE A 1 101 ? -12.501 -1.879 6.697 1.00 97.44 101 PHE A O 1
ATOM 795 N N . ALA A 1 102 ? -11.606 -2.206 4.682 1.00 96.56 102 ALA A N 1
ATOM 796 C CA . ALA A 1 102 ? -11.170 -0.824 4.546 1.00 96.56 102 ALA A CA 1
ATOM 797 C C . ALA A 1 102 ? -11.178 -0.354 3.097 1.00 96.56 102 ALA A C 1
ATOM 799 O O . ALA A 1 102 ? -10.770 -1.077 2.191 1.00 96.56 102 ALA A O 1
ATOM 800 N N . LEU A 1 103 ? -11.574 0.897 2.907 1.00 96.56 103 LEU A N 1
ATOM 801 C CA . LEU A 1 103 ? -11.403 1.640 1.670 1.00 96.56 103 LEU A CA 1
ATOM 802 C C . LEU A 1 103 ? -10.162 2.516 1.794 1.00 96.56 103 LEU A C 1
ATOM 804 O O . LEU A 1 103 ? -9.967 3.190 2.810 1.00 96.56 103 LEU A O 1
ATOM 808 N N . VAL A 1 104 ? -9.319 2.503 0.767 1.00 95.19 104 VAL A N 1
ATOM 809 C CA . VAL A 1 104 ? -8.101 3.313 0.710 1.00 95.19 104 VAL A CA 1
ATOM 810 C C . VAL A 1 104 ? -8.113 4.147 -0.549 1.00 95.19 104 VAL A C 1
ATOM 812 O O . VAL A 1 104 ? -8.206 3.613 -1.647 1.00 95.19 104 VAL A O 1
ATOM 815 N N . PHE A 1 105 ? -7.951 5.448 -0.384 1.00 94.25 105 PHE A N 1
ATOM 816 C CA . PHE A 1 105 ? -7.694 6.374 -1.474 1.00 94.25 105 PHE A CA 1
ATOM 817 C C . PHE A 1 105 ? -6.209 6.697 -1.446 1.00 94.25 105 PHE A C 1
ATOM 819 O O . PHE A 1 105 ? -5.728 7.240 -0.452 1.00 94.25 105 PHE A O 1
ATOM 826 N N . SER A 1 106 ? -5.471 6.336 -2.491 1.00 93.44 106 SER A N 1
ATOM 827 C CA . SER A 1 106 ? -4.021 6.526 -2.547 1.00 93.44 106 SER A CA 1
ATOM 828 C C . SER A 1 106 ? -3.607 7.427 -3.699 1.00 93.44 106 SER A C 1
ATOM 830 O O . SER A 1 106 ? -4.174 7.348 -4.790 1.00 93.44 106 SER A O 1
ATOM 832 N N . ASN A 1 107 ? -2.549 8.193 -3.480 1.00 91.44 107 ASN A N 1
ATOM 833 C CA . ASN A 1 107 ? -1.786 8.874 -4.508 1.00 91.44 107 ASN A CA 1
ATOM 834 C C . ASN A 1 107 ? -0.354 8.323 -4.508 1.00 91.44 107 ASN A C 1
ATOM 836 O O . ASN A 1 107 ? 0.246 8.103 -3.452 1.00 91.44 107 ASN A O 1
ATOM 840 N N . MET A 1 108 ? 0.167 8.070 -5.701 1.00 89.44 108 MET A N 1
ATOM 841 C CA . MET A 1 108 ? 1.496 7.521 -5.922 1.00 89.44 108 MET A CA 1
ATOM 842 C C . MET A 1 108 ? 2.188 8.355 -6.981 1.00 89.44 108 MET A C 1
ATOM 844 O O . MET A 1 108 ? 1.628 8.597 -8.049 1.00 89.44 108 MET A O 1
ATOM 848 N N . GLN A 1 109 ? 3.415 8.768 -6.698 1.00 88.56 109 GLN A N 1
ATOM 849 C CA . GLN A 1 109 ? 4.257 9.425 -7.682 1.00 88.56 109 GLN A CA 1
ATOM 850 C C . GLN A 1 109 ? 5.444 8.521 -7.964 1.00 88.56 109 GLN A C 1
ATOM 852 O O . GLN A 1 109 ? 6.340 8.380 -7.141 1.00 88.56 109 GLN A O 1
ATOM 857 N N . PHE A 1 110 ? 5.452 7.915 -9.137 1.00 87.56 110 PHE A N 1
ATOM 858 C CA . PHE A 1 110 ? 6.500 7.024 -9.591 1.00 87.56 110 PHE A CA 1
ATOM 859 C C . PHE A 1 110 ? 7.513 7.794 -10.427 1.00 87.56 110 PHE A C 1
ATOM 861 O O . PHE A 1 110 ? 7.153 8.569 -11.314 1.00 87.56 110 PHE A O 1
ATOM 868 N N . ARG A 1 111 ? 8.794 7.567 -10.159 1.00 89.44 111 ARG A N 1
ATOM 869 C CA . ARG A 1 111 ? 9.908 8.005 -10.997 1.00 89.44 111 ARG A CA 1
ATOM 870 C C . ARG A 1 111 ? 10.633 6.775 -11.509 1.00 89.44 111 ARG A C 1
ATOM 872 O O . ARG A 1 111 ? 10.742 5.788 -10.781 1.00 89.44 111 ARG A O 1
ATOM 879 N N . LEU A 1 112 ? 11.089 6.838 -12.755 1.00 89.12 112 LEU A N 1
ATOM 880 C CA . LEU A 1 112 ? 11.922 5.785 -13.321 1.00 89.12 112 LEU A CA 1
ATOM 881 C C . LEU A 1 112 ? 13.180 5.619 -12.457 1.00 89.12 112 LEU A C 1
ATOM 883 O O . LEU A 1 112 ? 13.890 6.596 -12.219 1.00 89.12 112 LEU A O 1
ATOM 887 N N . ASP A 1 113 ? 13.409 4.401 -11.976 1.00 87.75 113 ASP A N 1
ATOM 888 C CA . ASP A 1 113 ? 14.575 4.024 -11.172 1.00 87.75 113 ASP A CA 1
ATOM 889 C C . ASP A 1 113 ? 15.566 3.243 -12.040 1.00 87.75 113 ASP A C 1
ATOM 891 O O . ASP A 1 113 ? 16.705 3.666 -12.202 1.00 87.75 113 ASP A O 1
ATOM 895 N N . ASN A 1 114 ? 15.109 2.154 -12.673 1.00 85.06 114 ASN A N 1
ATOM 896 C CA . ASN A 1 114 ? 15.938 1.319 -13.545 1.00 85.06 114 ASN A CA 1
ATOM 897 C C . ASN A 1 114 ? 15.202 0.917 -14.826 1.00 85.06 114 ASN A C 1
ATOM 899 O O . ASN A 1 114 ? 13.990 0.711 -14.828 1.00 85.06 114 ASN A O 1
ATOM 903 N N . TYR A 1 115 ? 15.971 0.753 -15.898 1.00 88.00 115 TYR A N 1
ATOM 904 C CA . TYR A 1 115 ? 15.531 0.188 -17.167 1.00 88.00 115 TYR A CA 1
ATOM 905 C C . TYR A 1 115 ? 16.545 -0.878 -17.587 1.00 88.00 115 TYR A C 1
ATOM 907 O O . TYR A 1 115 ? 17.732 -0.569 -17.727 1.00 88.00 115 TYR A O 1
ATOM 915 N N . THR A 1 116 ? 16.110 -2.126 -17.739 1.00 87.69 116 THR A N 1
ATOM 916 C CA . THR A 1 116 ? 16.985 -3.248 -18.101 1.00 87.69 116 THR A CA 1
ATOM 917 C C . THR A 1 116 ? 16.509 -3.919 -19.383 1.00 87.69 116 THR A C 1
ATOM 919 O O . THR A 1 116 ? 15.313 -3.978 -19.669 1.00 87.69 116 THR A O 1
ATOM 922 N N . ILE A 1 117 ? 17.468 -4.412 -20.169 1.00 87.56 117 ILE A N 1
ATOM 923 C CA . ILE A 1 117 ? 17.227 -5.271 -21.333 1.00 87.56 117 ILE A CA 1
ATOM 924 C C . ILE A 1 117 ? 18.106 -6.507 -21.159 1.00 87.56 117 ILE A C 1
ATOM 926 O O . ILE A 1 117 ? 19.310 -6.362 -20.976 1.00 87.56 117 ILE A O 1
ATOM 930 N N . ASP A 1 118 ? 17.510 -7.698 -21.167 1.00 87.38 118 ASP A N 1
ATOM 931 C CA . ASP A 1 118 ? 18.159 -8.985 -20.873 1.00 87.38 118 ASP A CA 1
ATOM 932 C C . ASP A 1 118 ? 18.953 -8.978 -19.546 1.00 87.38 118 ASP A C 1
ATOM 934 O O . ASP A 1 118 ? 19.966 -9.655 -19.392 1.00 87.38 118 ASP A O 1
ATOM 938 N N . GLY A 1 119 ? 18.484 -8.191 -18.569 1.00 82.25 119 GLY A N 1
ATOM 939 C CA . GLY A 1 119 ? 19.128 -8.012 -17.262 1.00 82.25 119 GLY A CA 1
ATOM 940 C C . GLY A 1 119 ? 20.219 -6.936 -17.218 1.00 82.25 119 GLY A C 1
ATOM 941 O O . GLY A 1 119 ? 20.610 -6.524 -16.124 1.00 82.25 119 GLY A O 1
ATOM 942 N N . ASP A 1 120 ? 20.654 -6.409 -18.364 1.00 86.94 120 ASP A N 1
ATOM 943 C CA . ASP A 1 120 ? 21.656 -5.347 -18.420 1.00 86.94 120 ASP A CA 1
ATOM 944 C C . ASP A 1 120 ? 21.011 -3.976 -18.203 1.00 86.94 120 ASP A C 1
ATOM 946 O O . ASP A 1 120 ? 20.144 -3.549 -18.976 1.00 86.94 120 ASP A O 1
ATOM 950 N N . ILE A 1 121 ? 21.468 -3.264 -17.165 1.00 86.06 121 ILE A N 1
ATOM 951 C CA . ILE A 1 121 ? 21.036 -1.894 -16.860 1.00 86.06 121 ILE A CA 1
ATOM 952 C C . ILE A 1 121 ? 21.445 -0.982 -18.010 1.00 86.06 121 ILE A C 1
ATOM 954 O O . ILE A 1 121 ? 22.626 -0.759 -18.278 1.00 86.06 121 ILE A O 1
ATOM 958 N N . GLN A 1 122 ? 20.446 -0.414 -18.667 1.00 83.94 122 GLN A N 1
ATOM 959 C CA . GLN A 1 122 ? 20.651 0.542 -19.732 1.00 83.94 122 GLN A CA 1
ATOM 960 C C . GLN A 1 122 ? 20.779 1.935 -19.127 1.00 83.94 122 GLN A C 1
ATOM 962 O O . GLN A 1 122 ? 19.932 2.388 -18.355 1.00 83.94 122 GLN A O 1
ATOM 967 N N . SER A 1 123 ? 21.839 2.648 -19.499 1.00 71.81 123 SER A N 1
ATOM 968 C CA . SER A 1 123 ? 21.946 4.060 -19.157 1.00 71.81 123 SER A CA 1
ATOM 969 C C . SER A 1 123 ? 20.899 4.823 -19.961 1.00 71.81 123 SER A C 1
ATOM 971 O O . SER A 1 123 ? 20.960 4.872 -21.188 1.00 71.81 123 SER A O 1
ATOM 973 N N . THR A 1 124 ? 19.939 5.433 -19.273 1.00 62.91 124 THR A N 1
ATOM 974 C CA . THR A 1 124 ? 18.930 6.305 -19.883 1.00 62.91 124 THR A CA 1
ATOM 975 C C . THR A 1 124 ? 19.157 7.763 -19.469 1.00 62.91 124 THR A C 1
ATOM 977 O O . THR A 1 124 ? 18.306 8.347 -18.786 1.00 62.91 124 THR A O 1
ATOM 980 N N . PRO A 1 125 ? 20.301 8.389 -19.818 1.00 50.06 125 PRO A N 1
ATOM 981 C CA . PRO A 1 125 ? 20.517 9.794 -19.516 1.00 50.06 125 PRO A CA 1
ATOM 982 C C . PRO A 1 125 ? 19.461 10.622 -20.263 1.00 50.06 125 PRO A C 1
ATOM 984 O O . PRO A 1 125 ? 19.446 10.672 -21.489 1.00 50.06 125 PRO A O 1
ATOM 987 N N . GLY A 1 126 ? 18.543 11.236 -19.510 1.00 54.94 126 GLY A N 1
ATOM 988 C CA . GLY A 1 126 ? 17.477 12.100 -20.035 1.00 54.94 126 GLY A CA 1
ATOM 989 C C . GLY A 1 126 ? 16.072 11.488 -20.081 1.00 54.94 126 GLY A C 1
ATOM 990 O O . GLY A 1 126 ? 15.118 12.214 -20.348 1.00 54.94 126 GLY A O 1
ATOM 991 N N . LEU A 1 127 ? 15.898 10.202 -19.763 1.00 58.25 127 LEU A N 1
ATOM 992 C CA . LEU A 1 127 ? 14.573 9.572 -19.710 1.00 58.25 127 LEU A CA 1
ATOM 993 C C . LEU A 1 127 ? 13.937 9.780 -18.323 1.00 58.25 127 LEU A C 1
ATOM 995 O O . LEU A 1 127 ? 13.731 8.844 -17.558 1.00 58.25 127 LEU A O 1
ATOM 999 N N . SER A 1 128 ? 13.653 11.032 -17.950 1.00 58.91 128 SER A N 1
ATOM 1000 C CA . SER A 1 128 ? 12.892 11.316 -16.728 1.00 58.91 128 SER A CA 1
ATOM 1001 C C . SER A 1 128 ? 11.404 11.119 -17.006 1.00 58.91 128 SER A C 1
ATOM 1003 O O . SER A 1 128 ? 10.684 12.068 -17.314 1.00 58.91 128 SER A O 1
ATOM 1005 N N . SER A 1 129 ? 10.938 9.876 -16.931 1.00 69.75 129 SER A N 1
ATOM 1006 C CA . SER A 1 129 ? 9.505 9.598 -16.927 1.00 69.75 129 SER A CA 1
ATOM 1007 C C . SER A 1 129 ? 8.981 9.607 -15.492 1.00 69.75 129 SER A C 1
ATOM 1009 O O . SER A 1 129 ? 9.522 8.925 -14.615 1.00 69.75 129 SER A O 1
ATOM 1011 N N . SER A 1 130 ? 7.945 10.409 -15.249 1.00 74.75 130 SER A N 1
ATOM 1012 C CA . SER A 1 130 ? 7.178 10.381 -14.008 1.00 74.75 130 SER A CA 1
ATOM 1013 C C . SER A 1 130 ? 5.773 9.878 -14.295 1.00 74.75 130 SER A C 1
ATOM 1015 O O . SER A 1 130 ? 5.083 10.453 -15.137 1.00 74.75 130 SER A O 1
ATOM 1017 N N . VAL A 1 131 ? 5.339 8.857 -13.566 1.00 75.81 131 VAL A N 1
ATOM 1018 C CA . VAL A 1 131 ? 3.970 8.340 -13.635 1.00 75.81 131 VAL A CA 1
ATOM 1019 C C . VAL A 1 131 ? 3.260 8.728 -12.344 1.00 75.81 131 VAL A C 1
ATOM 1021 O O . VAL A 1 131 ? 3.675 8.342 -11.255 1.00 75.81 131 VAL A O 1
ATOM 1024 N N . ASN A 1 132 ? 2.197 9.519 -12.450 1.00 82.12 132 ASN A N 1
ATOM 1025 C CA . ASN A 1 132 ? 1.343 9.834 -11.308 1.00 82.12 132 ASN A CA 1
ATOM 1026 C C . ASN A 1 132 ? 0.143 8.889 -11.332 1.00 82.12 132 ASN A C 1
ATOM 1028 O O . ASN A 1 132 ? -0.594 8.855 -12.314 1.00 82.12 132 ASN A O 1
ATOM 1032 N N . GLY A 1 133 ? -0.049 8.140 -10.253 1.00 78.75 133 GLY A N 1
ATOM 1033 C CA . GLY A 1 133 ? -1.166 7.225 -10.074 1.00 78.75 133 GLY A CA 1
ATOM 1034 C C . GLY A 1 133 ? -2.093 7.699 -8.963 1.00 78.75 133 GLY A C 1
ATOM 1035 O O . GLY A 1 133 ? -1.650 8.099 -7.885 1.00 78.75 133 GLY A O 1
ATOM 1036 N N . MET A 1 134 ? -3.396 7.616 -9.208 1.00 85.88 134 MET A N 1
ATOM 1037 C CA . MET A 1 134 ? -4.421 7.703 -8.171 1.00 85.88 134 MET A CA 1
ATOM 1038 C C . MET A 1 134 ? -5.194 6.393 -8.154 1.00 85.88 134 MET A C 1
ATOM 1040 O O . MET A 1 134 ? -5.496 5.845 -9.207 1.00 85.88 134 MET A O 1
ATOM 1044 N N . GLY A 1 135 ? -5.497 5.886 -6.963 1.00 83.44 135 GLY A N 1
ATOM 1045 C CA . GLY A 1 135 ? -6.135 4.584 -6.811 1.00 83.44 135 GLY A CA 1
ATOM 1046 C C . GLY A 1 135 ? -7.163 4.567 -5.695 1.00 83.44 135 GLY A C 1
ATOM 1047 O O . GLY A 1 135 ? -6.997 5.233 -4.670 1.00 83.44 135 GLY A O 1
ATOM 1048 N N . VAL A 1 136 ? -8.210 3.773 -5.906 1.00 88.62 136 VAL A N 1
ATOM 1049 C CA . VAL A 1 136 ? -9.151 3.359 -4.867 1.00 88.62 136 VAL A CA 1
ATOM 1050 C C . VAL A 1 136 ? -8.948 1.870 -4.645 1.00 88.62 136 VAL A C 1
ATOM 1052 O O . VAL A 1 136 ? -9.077 1.079 -5.575 1.00 88.62 136 VAL A O 1
ATOM 1055 N N . HIS A 1 137 ? -8.640 1.490 -3.411 1.00 87.12 137 HIS A N 1
ATOM 1056 C CA . HIS A 1 137 ? -8.396 0.106 -3.029 1.00 87.12 137 HIS A CA 1
ATOM 1057 C C . HIS A 1 137 ? -9.431 -0.344 -2.018 1.00 87.12 137 HIS A C 1
ATOM 1059 O O . HIS A 1 137 ? -9.818 0.407 -1.119 1.00 87.12 137 HIS A O 1
ATOM 1065 N N . VAL A 1 138 ? -9.812 -1.610 -2.125 1.00 91.00 138 VAL A N 1
ATOM 1066 C CA . VAL A 1 138 ? -10.611 -2.299 -1.119 1.00 91.00 138 VAL A CA 1
ATOM 1067 C C . VAL A 1 138 ? -9.708 -3.312 -0.432 1.00 91.00 138 VAL A C 1
ATOM 1069 O O . VAL A 1 138 ? -9.081 -4.141 -1.086 1.00 91.00 138 VAL A O 1
ATOM 1072 N N . ARG A 1 139 ? -9.631 -3.250 0.895 1.00 90.12 139 ARG A N 1
ATOM 1073 C CA . ARG A 1 139 ? -8.935 -4.230 1.729 1.00 90.12 139 ARG A CA 1
ATOM 1074 C C . ARG A 1 139 ? -9.966 -5.037 2.496 1.00 90.12 139 ARG A C 1
ATOM 1076 O O . ARG A 1 139 ? -10.805 -4.463 3.183 1.00 90.12 139 ARG A O 1
ATOM 1083 N N . PHE A 1 140 ? -9.864 -6.355 2.412 1.00 93.81 140 PHE A N 1
ATOM 1084 C CA . PHE A 1 140 ? -10.616 -7.290 3.238 1.00 93.81 140 PHE A CA 1
ATOM 1085 C C . PHE A 1 140 ? -9.646 -8.301 3.840 1.00 93.81 140 PHE A C 1
ATOM 1087 O O . PHE A 1 140 ? -8.692 -8.707 3.175 1.00 93.81 140 PHE A O 1
ATOM 1094 N N . GLY A 1 141 ? -9.864 -8.702 5.085 1.00 93.81 141 GLY A N 1
ATOM 1095 C CA . GLY A 1 141 ? -8.982 -9.661 5.733 1.00 93.81 141 GLY A CA 1
ATOM 1096 C C . GLY A 1 141 ? -9.441 -10.083 7.118 1.00 93.81 141 GLY A C 1
ATOM 1097 O O . GLY A 1 141 ? -10.548 -9.779 7.565 1.00 93.81 141 GLY A O 1
ATOM 1098 N N . VAL A 1 142 ? -8.553 -10.806 7.794 1.00 94.88 142 VAL A N 1
ATOM 1099 C CA . VAL A 1 142 ? -8.733 -11.262 9.172 1.00 94.88 142 VAL A CA 1
ATOM 1100 C C . VAL A 1 142 ? -7.981 -10.317 10.100 1.00 94.88 142 VAL A C 1
ATOM 1102 O O . VAL A 1 142 ? -6.856 -9.907 9.823 1.00 94.88 142 VAL A O 1
ATOM 1105 N N . SER A 1 143 ? -8.611 -9.968 11.215 1.00 93.62 143 SER A N 1
ATOM 1106 C CA . SER A 1 143 ? -8.014 -9.171 12.284 1.00 93.62 143 SER A CA 1
ATOM 1107 C C . SER A 1 143 ? -7.744 -10.037 13.499 1.00 93.62 143 SER A C 1
ATOM 1109 O O . SER A 1 143 ? -8.592 -10.837 13.895 1.00 93.62 143 SER A O 1
ATOM 1111 N N . TYR A 1 144 ? -6.579 -9.829 14.103 1.00 92.75 144 TYR A N 1
ATOM 1112 C CA . TYR A 1 144 ? -6.199 -10.458 15.355 1.00 92.75 144 TYR A CA 1
ATOM 1113 C C . TYR A 1 144 ? -5.816 -9.393 16.382 1.00 92.75 144 TYR A C 1
ATOM 1115 O O . TYR A 1 144 ? -4.997 -8.517 16.095 1.00 92.75 144 TYR A O 1
ATOM 1123 N N . LYS A 1 145 ? -6.424 -9.459 17.567 1.00 87.62 145 LYS A N 1
ATOM 1124 C CA . LYS A 1 145 ? -6.177 -8.551 18.686 1.00 87.62 145 LYS A CA 1
ATOM 1125 C C . LYS A 1 145 ? -5.302 -9.248 19.723 1.00 87.62 145 LYS A C 1
ATOM 1127 O O . LYS A 1 145 ? -5.695 -10.267 20.291 1.00 87.62 145 LYS A O 1
ATOM 1132 N N . LEU A 1 146 ? -4.118 -8.683 19.950 1.00 82.44 146 LEU A N 1
ATOM 1133 C CA . LEU A 1 146 ? -3.239 -9.063 21.052 1.00 82.44 146 LEU A CA 1
ATOM 1134 C C . LEU A 1 146 ? -3.750 -8.396 22.335 1.00 82.44 146 LEU A C 1
ATOM 1136 O O . LEU A 1 146 ? -4.061 -7.203 22.320 1.00 82.44 146 LEU A O 1
ATOM 1140 N N . TYR A 1 147 ? -3.876 -9.192 23.394 1.00 69.44 147 TYR A N 1
ATOM 1141 C CA . TYR A 1 147 ? -4.267 -8.766 24.737 1.00 69.44 147 TYR A CA 1
ATOM 1142 C C . TYR A 1 147 ? -3.046 -8.614 25.632 1.00 69.44 147 TYR A C 1
ATOM 1144 O O . TYR A 1 147 ? -2.129 -9.455 25.491 1.00 69.44 147 TYR A O 1
#